Protein AF-A0A7Y4MV43-F1 (afdb_monomer_lite)

Secondary structure (DSSP, 8-state):
-HHHHHHHHHHHHHHHTT--B-S--EEEEEEEETTEEEEEEE--B-TTPPPPTTPPP------EEEEEEEETT-TTHHHHHHHHHHHTTEEEEEEEEEEEPTT-SSEEEEEEEEEEPPP---------------

Radius of gyration: 21.97 Å; chains: 1; bounding box: 59×38×66 Å

Structure (mmCIF, N/CA/C/O backbone):
data_AF-A0A7Y4MV43-F1
#
_entry.id   AF-A0A7Y4MV43-F1
#
loop_
_atom_site.group_PDB
_atom_site.id
_atom_site.type_symbol
_atom_site.label_atom_id
_atom_site.label_alt_id
_atom_site.label_comp_id
_atom_site.label_asym_id
_atom_site.label_entity_id
_atom_site.label_seq_id
_atom_site.pdbx_PDB_ins_code
_atom_site.Cartn_x
_atom_site.Cartn_y
_atom_site.Cartn_z
_atom_site.occupancy
_atom_site.B_iso_or_equiv
_atom_site.auth_seq_id
_atom_site.auth_comp_id
_atom_site.auth_asym_id
_atom_site.auth_atom_id
_atom_site.pdbx_PDB_model_num
ATOM 1 N N . MET A 1 1 ? 7.307 -8.700 12.232 1.00 54.72 1 MET A N 1
ATOM 2 C CA . MET A 1 1 ? 6.512 -7.787 11.376 1.00 54.72 1 MET A CA 1
ATOM 3 C C . MET A 1 1 ? 5.418 -7.095 12.188 1.00 54.72 1 MET A C 1
ATOM 5 O O . MET A 1 1 ? 4.345 -7.660 12.369 1.00 54.72 1 MET A O 1
ATOM 9 N N . ALA A 1 2 ? 5.687 -5.893 12.707 1.00 67.12 2 ALA A N 1
ATOM 10 C CA . ALA A 1 2 ? 4.761 -5.169 13.588 1.00 67.12 2 ALA A CA 1
ATOM 11 C C . ALA A 1 2 ? 3.536 -4.572 12.854 1.00 67.12 2 ALA A C 1
ATOM 13 O O . ALA A 1 2 ? 2.449 -4.500 13.426 1.00 67.12 2 ALA A O 1
ATOM 14 N N . PHE A 1 3 ? 3.666 -4.204 11.572 1.00 79.00 3 PHE A N 1
ATOM 15 C CA . PHE A 1 3 ? 2.599 -3.503 10.843 1.00 79.00 3 PHE A CA 1
ATOM 16 C C . PHE A 1 3 ? 1.345 -4.343 10.588 1.00 79.00 3 PHE A C 1
ATOM 18 O O . PHE A 1 3 ? 0.236 -3.818 10.682 1.00 79.00 3 PHE A O 1
ATOM 25 N N . ARG A 1 4 ? 1.482 -5.656 10.353 1.00 79.25 4 ARG A N 1
ATOM 26 C CA . ARG A 1 4 ? 0.331 -6.559 10.176 1.00 79.25 4 ARG A CA 1
ATOM 27 C C . ARG A 1 4 ? -0.629 -6.496 11.364 1.00 79.25 4 ARG A C 1
ATOM 29 O O . ARG A 1 4 ? -1.838 -6.432 11.163 1.00 79.25 4 ARG A O 1
ATOM 36 N N . ALA A 1 5 ? -0.095 -6.519 12.585 1.00 83.94 5 ALA A N 1
ATOM 37 C CA . ALA A 1 5 ? -0.896 -6.457 13.805 1.00 83.94 5 ALA A CA 1
ATOM 38 C C . ALA A 1 5 ? -1.543 -5.076 13.999 1.00 83.94 5 ALA A C 1
ATOM 40 O O . ALA A 1 5 ? -2.645 -4.982 14.536 1.00 83.94 5 ALA A O 1
ATOM 41 N N . ALA A 1 6 ? -0.903 -4.012 13.506 1.00 87.12 6 ALA A N 1
ATOM 42 C CA . ALA A 1 6 ? -1.427 -2.653 13.587 1.00 87.12 6 ALA A CA 1
ATOM 43 C C . ALA A 1 6 ? -2.627 -2.411 12.650 1.00 87.12 6 ALA A C 1
ATOM 45 O O . ALA A 1 6 ? -3.528 -1.652 12.999 1.00 87.12 6 ALA A O 1
ATOM 46 N N . VAL A 1 7 ? -2.689 -3.071 11.486 1.00 88.62 7 VAL A N 1
ATOM 47 C CA . VAL A 1 7 ? -3.793 -2.912 10.516 1.00 88.62 7 VAL A CA 1
ATOM 48 C C . VAL A 1 7 ? -5.190 -3.138 11.128 1.00 88.62 7 VAL A C 1
ATOM 50 O O . VAL A 1 7 ? -6.027 -2.241 11.015 1.00 88.62 7 VAL A O 1
ATOM 53 N N . PRO A 1 8 ? -5.507 -4.280 11.772 1.00 87.88 8 PRO A N 1
ATOM 54 C CA . PRO A 1 8 ? -6.832 -4.482 12.361 1.00 87.88 8 PRO A CA 1
ATOM 55 C C . PRO A 1 8 ? -7.116 -3.523 13.526 1.00 87.88 8 PRO A C 1
ATOM 57 O O . PRO A 1 8 ? -8.257 -3.087 13.678 1.00 87.88 8 PRO A O 1
ATOM 60 N N . VAL A 1 9 ? -6.094 -3.151 14.307 1.00 89.69 9 VAL A N 1
ATOM 61 C CA . VAL A 1 9 ? -6.223 -2.192 15.417 1.00 89.69 9 VAL A CA 1
ATOM 62 C C . VAL A 1 9 ? -6.649 -0.822 14.893 1.00 89.69 9 VAL A C 1
ATOM 64 O O . VAL A 1 9 ? -7.666 -0.281 15.328 1.00 89.69 9 VAL A O 1
ATOM 67 N N . TRP A 1 10 ? -5.934 -0.289 13.900 1.00 89.56 10 TRP A N 1
ATOM 68 C CA . TRP A 1 10 ? -6.254 1.015 13.322 1.00 89.56 10 TRP A CA 1
ATOM 69 C C . TRP A 1 10 ? -7.572 1.017 12.552 1.00 89.56 10 TRP A C 1
ATOM 71 O O . TRP A 1 10 ? -8.308 2.001 12.615 1.00 89.56 10 TRP A O 1
ATOM 81 N N . LYS A 1 11 ? -7.920 -0.092 11.887 1.00 89.75 11 LYS A N 1
ATOM 82 C CA . LYS A 1 11 ? -9.234 -0.243 11.253 1.00 89.75 11 LYS A CA 1
ATOM 83 C C . LYS A 1 11 ? -10.358 -0.078 12.282 1.00 89.75 11 LYS A C 1
ATOM 85 O O . LYS A 1 11 ? -11.256 0.734 12.069 1.00 89.75 11 LYS A O 1
ATOM 90 N N . LYS A 1 12 ? -10.279 -0.801 13.406 1.00 89.62 12 LYS A N 1
ATOM 91 C CA . LYS A 1 12 ? -11.283 -0.743 14.480 1.00 89.62 12 LYS A CA 1
ATOM 92 C C . LYS A 1 12 ? -11.380 0.656 15.090 1.00 89.62 12 LYS A C 1
ATOM 94 O O . LYS A 1 12 ? -12.474 1.119 15.398 1.00 89.62 12 LYS A O 1
ATOM 99 N N . GLU A 1 13 ? -10.253 1.348 15.236 1.00 90.12 13 GLU A N 1
ATOM 100 C CA . GLU A 1 13 ? -10.230 2.712 15.766 1.00 90.12 13 GLU A CA 1
ATOM 101 C C . GLU A 1 13 ? -10.893 3.728 14.820 1.00 90.12 13 GLU A C 1
ATOM 103 O O . GLU A 1 13 ? -11.623 4.609 15.276 1.00 90.12 13 GLU A O 1
ATOM 108 N N . LEU A 1 14 ? -10.700 3.591 13.504 1.00 89.25 14 LEU A N 1
ATOM 109 C CA . LEU A 1 14 ? -11.403 4.410 12.510 1.00 89.25 14 LEU A CA 1
ATOM 110 C C . LEU A 1 14 ? -12.914 4.146 12.529 1.00 89.25 14 LEU A C 1
ATOM 112 O O . LEU A 1 14 ? -13.703 5.093 12.543 1.00 89.25 14 LEU A O 1
ATOM 116 N N . GLU A 1 15 ? -13.316 2.876 12.594 1.00 89.00 15 GLU A N 1
ATOM 117 C CA . GLU A 1 15 ? -14.725 2.473 12.677 1.00 89.00 15 GLU A CA 1
ATOM 118 C C . GLU A 1 15 ? -15.393 3.009 13.952 1.00 89.00 15 GLU A C 1
ATOM 120 O O . GLU A 1 15 ? -16.473 3.595 13.872 1.00 89.00 15 GLU A O 1
ATOM 125 N N . ARG A 1 16 ? -14.718 2.923 15.108 1.00 89.94 16 ARG A N 1
ATOM 126 C CA . ARG A 1 16 ? -15.186 3.482 16.392 1.00 89.94 16 ARG A CA 1
ATOM 127 C C . ARG A 1 16 ? -15.439 4.990 16.325 1.00 89.94 16 ARG A C 1
ATOM 129 O O . ARG A 1 16 ? -16.302 5.504 17.028 1.00 89.94 16 ARG A O 1
ATOM 136 N N . ARG A 1 17 ? -14.702 5.703 15.471 1.00 88.44 17 ARG A N 1
ATOM 137 C CA . ARG A 1 17 ? -14.845 7.150 15.239 1.00 88.44 17 ARG A CA 1
ATOM 138 C C . ARG A 1 17 ? -15.838 7.491 14.124 1.00 88.44 17 ARG A C 1
ATOM 140 O O . ARG A 1 17 ? -15.909 8.646 13.708 1.00 88.44 17 ARG A O 1
ATOM 147 N N . GLY A 1 18 ? -16.580 6.509 13.612 1.00 88.00 18 GLY A N 1
ATOM 148 C CA . GLY A 1 18 ? -17.558 6.708 12.543 1.00 88.00 18 GLY A CA 1
ATOM 149 C C . GLY A 1 18 ? -16.926 7.005 11.179 1.00 88.00 18 GLY A C 1
ATOM 150 O O . GLY A 1 18 ? -17.567 7.623 10.326 1.00 88.00 18 GLY A O 1
ATOM 151 N N . ILE A 1 19 ? -15.670 6.599 10.959 1.00 88.56 19 ILE A N 1
ATOM 152 C CA . ILE A 1 19 ? -14.969 6.750 9.680 1.00 88.56 19 ILE A CA 1
ATOM 153 C C . ILE A 1 19 ? -15.024 5.406 8.941 1.00 88.56 19 ILE A C 1
ATOM 155 O O . ILE A 1 19 ? 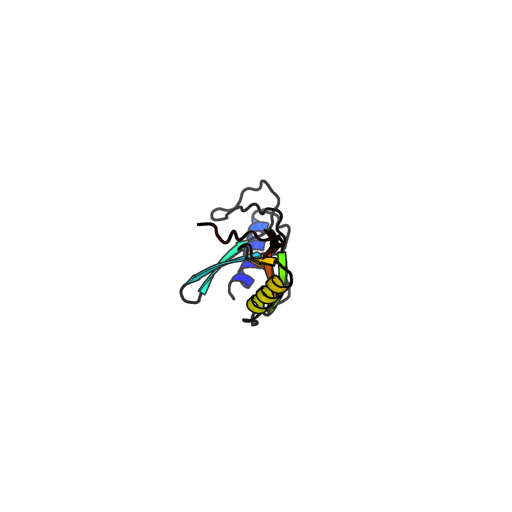-14.221 4.517 9.226 1.00 88.56 19 ILE A O 1
ATOM 159 N N . PRO A 1 20 ? -15.951 5.227 7.979 1.00 84.31 20 PRO A N 1
ATOM 160 C CA . PRO A 1 20 ? -16.072 3.971 7.256 1.00 84.31 20 PRO A CA 1
ATOM 161 C C . PRO A 1 20 ? -14.872 3.770 6.330 1.00 84.31 20 PRO A C 1
ATOM 163 O O . PRO A 1 20 ? -14.569 4.603 5.466 1.00 84.31 20 PRO A O 1
ATOM 166 N N . VAL A 1 21 ? -14.219 2.628 6.502 1.00 86.94 21 VAL A N 1
ATOM 167 C CA . VAL A 1 21 ? -13.118 2.166 5.664 1.00 86.94 21 VAL A CA 1
ATOM 168 C C . VAL A 1 21 ? -13.686 1.453 4.434 1.00 86.94 21 VAL A C 1
ATOM 170 O O . VAL A 1 21 ? -14.543 0.582 4.545 1.00 86.94 21 VAL A O 1
ATOM 173 N N . LEU A 1 22 ? -13.212 1.826 3.247 1.00 82.62 22 LEU A N 1
ATOM 174 C CA . LEU A 1 22 ? -13.696 1.304 1.965 1.00 82.62 22 LEU A CA 1
ATOM 175 C C . LEU A 1 22 ? -12.977 0.025 1.523 1.00 82.62 22 LEU A C 1
ATOM 177 O O . LEU A 1 22 ? -13.506 -0.728 0.712 1.00 82.62 22 LEU A O 1
ATOM 181 N N . THR A 1 23 ? -11.751 -0.204 1.995 1.00 75.44 23 THR A N 1
ATOM 182 C CA . THR A 1 23 ? -10.889 -1.294 1.513 1.00 75.44 23 THR A CA 1
ATOM 183 C C . THR A 1 23 ? -10.036 -1.901 2.623 1.00 75.44 23 THR A C 1
ATOM 185 O O . THR A 1 23 ? -10.085 -1.491 3.777 1.00 75.44 23 THR A O 1
ATOM 188 N N . ARG A 1 24 ? -9.201 -2.883 2.268 1.00 80.88 24 ARG A N 1
ATOM 189 C CA . ARG A 1 24 ? -8.166 -3.436 3.156 1.00 80.88 24 ARG A CA 1
ATOM 190 C C . ARG A 1 24 ? -7.148 -2.355 3.559 1.00 80.88 24 ARG A C 1
ATOM 192 O O . ARG A 1 24 ? -7.054 -1.320 2.895 1.00 80.88 24 ARG A O 1
ATOM 199 N N . GLY A 1 25 ? -6.429 -2.605 4.653 1.00 89.00 25 GLY A N 1
ATOM 200 C CA . GLY A 1 25 ? -5.347 -1.741 5.122 1.00 89.00 25 GLY A CA 1
ATOM 201 C C . GLY A 1 25 ? -4.111 -1.858 4.237 1.00 89.00 25 GLY A C 1
ATOM 202 O O . GLY A 1 25 ? -3.794 -2.941 3.741 1.00 89.00 25 GLY A O 1
ATOM 203 N N . TYR A 1 26 ? -3.441 -0.732 4.052 1.00 91.38 26 TYR A N 1
ATOM 204 C CA . TYR A 1 26 ? -2.202 -0.593 3.304 1.00 91.38 26 TYR A CA 1
ATOM 205 C C . TYR A 1 26 ? -1.089 -0.216 4.268 1.00 91.38 26 TYR A C 1
ATOM 207 O O . TYR A 1 26 ? -1.331 0.507 5.233 1.00 91.38 26 TYR A O 1
ATOM 215 N N . VAL A 1 27 ? 0.121 -0.672 3.993 1.00 91.88 27 VAL A N 1
ATOM 216 C CA . VAL A 1 27 ? 1.322 -0.273 4.716 1.00 91.88 27 VAL A CA 1
ATOM 217 C C . VAL A 1 27 ? 2.266 0.384 3.727 1.00 91.88 27 VAL A C 1
ATOM 219 O O . VAL A 1 27 ? 2.429 -0.101 2.609 1.00 91.88 27 VAL A O 1
ATOM 222 N N . ARG A 1 28 ? 2.860 1.502 4.129 1.00 91.50 28 ARG A N 1
ATOM 223 C CA . ARG A 1 28 ? 3.958 2.136 3.405 1.00 91.50 28 ARG A CA 1
ATOM 224 C C . ARG A 1 28 ? 5.171 2.163 4.312 1.00 91.50 28 ARG A C 1
ATOM 226 O O . ARG A 1 28 ? 5.125 2.810 5.353 1.00 91.50 28 ARG A O 1
ATOM 233 N N . THR A 1 29 ? 6.243 1.506 3.900 1.00 88.81 29 THR A N 1
ATOM 234 C CA . THR A 1 29 ? 7.548 1.659 4.547 1.00 88.81 29 THR A CA 1
ATOM 235 C C . THR A 1 29 ? 8.122 3.015 4.157 1.00 88.81 29 THR A C 1
ATOM 237 O O . THR A 1 29 ? 8.148 3.361 2.977 1.00 88.81 29 THR A O 1
ATOM 240 N N . LEU A 1 30 ? 8.508 3.801 5.156 1.00 87.88 30 LEU A N 1
ATOM 241 C CA . LEU A 1 30 ? 9.113 5.117 4.985 1.00 87.88 30 LEU A CA 1
ATOM 242 C C . LEU A 1 30 ? 10.632 5.044 5.098 1.00 87.88 30 LEU A C 1
ATOM 244 O O . LEU A 1 30 ? 11.320 5.682 4.311 1.00 87.88 30 LEU A O 1
ATOM 248 N N . ASP A 1 31 ? 11.131 4.283 6.072 1.00 85.81 31 ASP A N 1
ATOM 249 C CA . ASP A 1 31 ? 12.559 4.208 6.369 1.00 85.81 31 ASP A CA 1
ATOM 250 C C . ASP A 1 31 ? 12.908 2.925 7.139 1.00 85.81 31 ASP A C 1
ATOM 252 O O . ASP A 1 31 ? 12.022 2.198 7.606 1.00 85.81 31 ASP A O 1
ATOM 256 N N . VAL A 1 32 ? 14.202 2.660 7.299 1.00 83.56 32 VAL A N 1
ATOM 257 C CA . VAL A 1 32 ? 14.748 1.613 8.162 1.00 83.56 32 VAL A CA 1
ATOM 258 C C . VAL A 1 32 ? 15.732 2.247 9.138 1.00 83.56 32 VAL A C 1
ATOM 260 O O . VAL A 1 32 ? 16.827 2.645 8.759 1.00 83.56 32 VAL A O 1
ATOM 263 N N . VAL A 1 33 ? 15.357 2.299 10.415 1.00 87.56 33 VAL A N 1
ATOM 264 C CA . VAL A 1 33 ? 16.171 2.890 11.487 1.00 87.56 33 VAL A CA 1
ATOM 265 C C . VAL A 1 33 ? 16.540 1.790 12.474 1.00 87.56 33 VAL A C 1
ATOM 267 O O . VAL A 1 33 ? 15.657 1.101 12.983 1.00 87.56 33 VAL A O 1
ATOM 270 N N . ASP A 1 34 ? 17.836 1.576 12.711 1.00 86.94 34 ASP A N 1
ATOM 271 C CA . ASP A 1 34 ? 18.365 0.533 13.610 1.00 86.94 34 ASP A CA 1
ATOM 272 C C . ASP A 1 34 ? 17.801 -0.874 13.328 1.00 86.94 34 ASP A C 1
ATOM 274 O O . ASP A 1 34 ? 17.423 -1.627 14.229 1.00 86.94 34 ASP A O 1
ATOM 278 N N . GLY A 1 35 ? 17.661 -1.219 12.043 1.00 80.56 35 GLY A N 1
ATOM 279 C CA . GLY A 1 35 ? 17.089 -2.499 11.605 1.00 80.56 35 GLY A CA 1
ATOM 280 C C . GLY A 1 35 ? 15.579 -2.634 11.844 1.00 80.56 35 GLY A C 1
ATOM 281 O O . GLY A 1 35 ? 15.011 -3.709 11.641 1.00 80.56 35 GLY A O 1
ATOM 282 N N . ARG A 1 36 ? 14.899 -1.559 12.262 1.00 81.50 36 ARG A N 1
ATOM 283 C CA . ARG A 1 36 ? 13.445 -1.503 12.420 1.00 81.50 36 ARG A CA 1
ATOM 284 C C . ARG A 1 36 ? 12.827 -0.717 11.277 1.00 81.50 36 ARG A C 1
ATOM 286 O O . ARG A 1 36 ? 13.240 0.392 10.960 1.00 81.50 36 ARG A O 1
ATOM 293 N N . LEU A 1 37 ? 11.785 -1.290 10.688 1.00 83.25 37 LEU A N 1
ATOM 294 C CA . LEU A 1 37 ? 11.004 -0.618 9.660 1.00 83.25 37 LEU A CA 1
ATOM 295 C C . LEU A 1 37 ? 10.162 0.498 10.294 1.00 83.25 37 LEU A C 1
ATOM 297 O O . LEU A 1 37 ? 9.328 0.231 11.165 1.00 83.25 37 LEU A O 1
ATOM 301 N N . LEU A 1 38 ? 10.351 1.726 9.823 1.00 88.75 38 LEU A N 1
ATOM 302 C CA . LEU A 1 38 ? 9.453 2.851 10.045 1.00 88.75 38 LEU A CA 1
ATOM 303 C C . LEU A 1 38 ? 8.436 2.878 8.903 1.00 88.75 38 LEU A C 1
ATOM 305 O O . LEU A 1 38 ? 8.792 2.753 7.733 1.00 88.75 38 LEU A O 1
ATOM 309 N N . GLY A 1 39 ? 7.160 3.060 9.220 1.00 90.12 39 GLY A N 1
ATOM 310 C CA . GLY A 1 39 ? 6.117 2.997 8.210 1.00 90.12 39 GLY A CA 1
ATOM 311 C C . GLY A 1 39 ? 4.775 3.518 8.686 1.00 90.12 39 GLY A C 1
ATOM 312 O O . GLY A 1 39 ? 4.542 3.732 9.875 1.00 90.12 39 GLY A O 1
ATOM 313 N N . GLU A 1 40 ? 3.883 3.707 7.726 1.00 92.31 40 GLU A N 1
ATOM 314 C CA . GLU A 1 40 ? 2.528 4.205 7.928 1.00 92.31 40 GLU A CA 1
ATOM 315 C C . GLU A 1 40 ? 1.515 3.110 7.612 1.00 92.31 40 GLU A C 1
ATOM 317 O O . GLU A 1 40 ? 1.668 2.370 6.639 1.00 92.31 40 GLU A O 1
ATOM 322 N N . VAL A 1 41 ? 0.437 3.055 8.395 1.00 91.94 41 VAL A N 1
ATOM 323 C CA . VAL A 1 41 ? -0.749 2.254 8.075 1.00 91.94 41 VAL A CA 1
ATOM 324 C C . VAL A 1 41 ? -1.826 3.181 7.523 1.00 91.94 41 VAL A C 1
ATOM 326 O O . VAL A 1 41 ? -2.232 4.140 8.176 1.00 91.94 41 VAL A O 1
ATOM 329 N N . GLY A 1 42 ? -2.303 2.885 6.318 1.00 92.06 42 GLY A N 1
ATOM 330 C CA . GLY A 1 42 ? -3.293 3.675 5.599 1.00 92.06 42 GLY A CA 1
ATOM 331 C C . GLY A 1 42 ? -4.545 2.883 5.239 1.00 92.06 42 GLY A C 1
ATOM 332 O O . GLY A 1 42 ? -4.529 1.662 5.081 1.00 92.06 42 GLY A O 1
ATOM 333 N N . PHE A 1 43 ? -5.648 3.603 5.050 1.00 91.38 43 PHE A N 1
ATOM 334 C CA . PHE A 1 43 ? -6.931 3.047 4.629 1.00 91.38 43 PHE A CA 1
ATOM 335 C C . PHE A 1 43 ? -7.564 3.952 3.583 1.00 91.38 43 PHE A C 1
ATOM 337 O O . PHE A 1 43 ? -7.486 5.178 3.683 1.00 91.38 43 PHE A O 1
ATOM 344 N N . ARG A 1 44 ? -8.259 3.363 2.605 1.00 90.25 44 ARG A N 1
ATOM 345 C CA . ARG A 1 44 ? -9.153 4.154 1.754 1.00 90.25 44 ARG A CA 1
ATOM 346 C C . ARG A 1 44 ? -10.418 4.454 2.542 1.00 90.25 44 ARG A C 1
ATOM 348 O O . ARG A 1 44 ? -11.022 3.552 3.115 1.00 90.25 44 ARG A O 1
ATOM 355 N N . ILE A 1 45 ? -10.824 5.714 2.542 1.00 88.56 45 ILE A N 1
ATOM 356 C CA . ILE A 1 45 ? -12.014 6.208 3.237 1.00 88.56 45 ILE A CA 1
ATOM 357 C C . ILE A 1 45 ? -12.867 7.024 2.268 1.00 88.56 45 ILE A C 1
ATOM 359 O O . ILE A 1 45 ? -12.387 7.451 1.215 1.00 88.56 45 ILE A O 1
ATOM 363 N N . LYS A 1 46 ? -14.130 7.274 2.623 1.00 83.69 46 LYS A N 1
ATOM 364 C CA . LYS A 1 46 ? -14.966 8.212 1.860 1.00 83.69 46 LYS A CA 1
ATOM 365 C C . LYS A 1 46 ? -14.375 9.636 1.912 1.00 83.69 46 LYS A C 1
ATOM 367 O O . LYS A 1 46 ? -13.840 10.031 2.954 1.00 83.69 46 LYS A O 1
ATOM 372 N N . PRO A 1 47 ? -14.490 10.421 0.825 1.00 79.12 47 PRO A N 1
ATOM 373 C CA . PRO A 1 47 ? -13.987 11.792 0.787 1.00 79.12 47 PRO A CA 1
ATOM 374 C C . PRO A 1 47 ? -14.686 12.697 1.820 1.00 79.12 47 PRO A C 1
ATOM 376 O O . PRO A 1 47 ? -15.760 12.377 2.330 1.00 79.12 47 PRO A O 1
ATOM 379 N N . ARG A 1 48 ? -14.066 13.852 2.116 1.00 76.88 48 ARG A N 1
ATOM 380 C CA . ARG A 1 48 ? -14.618 14.950 2.948 1.00 76.88 48 ARG A CA 1
ATOM 381 C C . ARG A 1 48 ? -14.942 14.621 4.418 1.00 76.88 48 ARG A C 1
ATOM 383 O O . ARG A 1 48 ? -15.683 15.350 5.063 1.00 76.88 48 ARG A O 1
ATOM 390 N N . ARG A 1 49 ? -14.356 13.568 4.996 1.00 79.25 49 ARG A N 1
ATOM 391 C CA . ARG A 1 49 ? -14.484 13.274 6.440 1.00 79.25 49 ARG A CA 1
ATOM 392 C C . ARG A 1 49 ? -13.424 13.991 7.278 1.00 79.25 49 ARG A C 1
ATOM 394 O O . ARG A 1 49 ? -12.319 14.221 6.795 1.00 79.25 49 ARG A O 1
ATOM 401 N N . ARG A 1 50 ? -13.728 14.325 8.531 1.00 84.31 50 ARG A N 1
ATOM 402 C CA . ARG A 1 50 ? -12.714 14.811 9.480 1.00 84.31 50 ARG A CA 1
ATOM 403 C C . ARG A 1 50 ? -11.819 13.639 9.890 1.00 84.31 50 ARG A C 1
ATOM 405 O O . ARG A 1 50 ? -12.333 12.563 10.183 1.00 84.31 50 ARG A O 1
ATOM 412 N N . LEU A 1 51 ? -10.503 13.835 9.865 1.00 85.56 51 LEU A N 1
ATOM 413 C CA . LEU A 1 51 ? -9.541 12.814 10.278 1.00 85.56 51 LEU A CA 1
ATOM 414 C C . LEU A 1 51 ? -9.204 12.933 11.774 1.00 85.56 51 LEU A C 1
ATOM 416 O O . LEU A 1 51 ? -9.284 14.038 12.318 1.00 85.56 51 LEU A O 1
ATOM 420 N N . PRO A 1 52 ? -8.820 11.828 12.440 1.00 86.00 52 PRO A N 1
ATOM 421 C CA . PRO A 1 52 ? -8.274 11.881 13.791 1.00 86.00 52 PRO A CA 1
ATOM 422 C C . PRO A 1 52 ? -6.985 12.724 13.847 1.00 86.00 52 PRO A C 1
ATOM 424 O O . PRO A 1 52 ? -6.248 12.772 12.858 1.00 86.00 52 PRO A O 1
ATOM 427 N N . PRO A 1 53 ? -6.670 13.357 14.992 1.00 86.25 53 PRO A N 1
ATOM 428 C CA . PRO A 1 53 ? -5.378 14.011 15.196 1.00 86.25 53 PRO A CA 1
ATOM 429 C C . PRO A 1 53 ? -4.209 13.060 14.903 1.00 86.25 53 PRO A C 1
ATOM 431 O O . PRO A 1 53 ? -4.301 11.864 15.174 1.00 86.25 53 PRO A O 1
ATOM 434 N N . GLY A 1 54 ? -3.129 13.584 14.319 1.00 86.12 54 GLY A N 1
ATOM 435 C CA . GLY A 1 54 ? -1.958 12.789 13.924 1.00 86.12 54 GLY A CA 1
ATOM 436 C C . GLY A 1 54 ? -2.142 11.945 12.655 1.00 86.12 54 GLY A C 1
ATOM 437 O O . GLY A 1 54 ? -1.205 11.283 12.226 1.0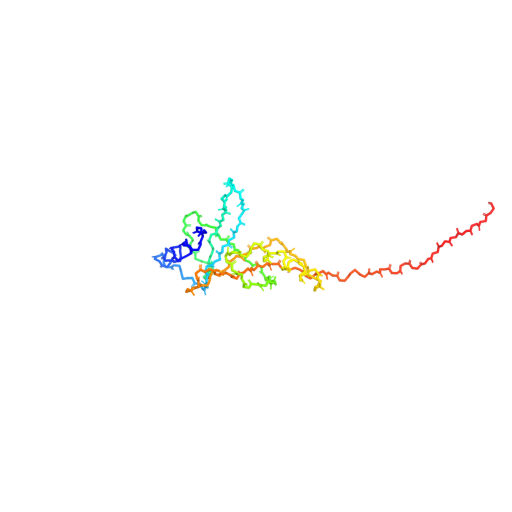0 86.12 54 GLY A O 1
ATOM 438 N N . SER A 1 55 ? -3.320 11.970 12.022 1.00 89.12 55 SER A N 1
ATOM 439 C CA . SER A 1 55 ? -3.547 11.305 10.732 1.00 89.12 55 SER A CA 1
ATOM 440 C C . SER A 1 55 ? -3.244 12.238 9.558 1.00 89.12 55 SER A C 1
ATOM 442 O O . SER A 1 55 ? -3.613 13.413 9.582 1.00 89.12 55 SER A O 1
ATOM 444 N N . ARG A 1 56 ? -2.668 11.699 8.478 1.00 88.75 56 ARG A N 1
ATOM 445 C CA . ARG A 1 56 ? -2.489 12.411 7.202 1.00 88.75 56 ARG A CA 1
ATOM 446 C C . ARG A 1 56 ? -3.544 11.970 6.185 1.00 88.75 56 ARG A C 1
ATOM 448 O O . ARG A 1 56 ? -3.825 10.781 6.050 1.00 88.75 56 ARG A O 1
ATOM 455 N N . ARG A 1 57 ? -4.101 12.919 5.422 1.00 87.94 57 ARG A N 1
ATOM 456 C CA . ARG A 1 57 ? -4.833 12.612 4.182 1.00 87.94 57 ARG A CA 1
ATOM 457 C C . ARG A 1 57 ? -3.856 12.608 3.016 1.00 87.94 57 ARG A C 1
ATOM 459 O O . ARG A 1 57 ? -3.077 13.541 2.871 1.00 87.94 57 ARG A O 1
ATOM 466 N N . GLN A 1 58 ? -3.959 11.603 2.157 1.00 88.25 58 GLN A N 1
ATOM 467 C CA . GLN A 1 58 ? -3.297 11.600 0.862 1.00 88.25 58 GLN A CA 1
ATOM 468 C C . GLN A 1 58 ? -4.330 11.306 -0.220 1.00 88.25 58 GLN A C 1
ATOM 470 O O . GLN A 1 58 ? -5.023 10.290 -0.159 1.00 88.25 58 GLN A O 1
ATOM 475 N N . GLU A 1 59 ? -4.424 12.197 -1.199 1.00 88.00 59 GLU A N 1
ATOM 476 C CA . GLU A 1 59 ? -5.104 11.898 -2.453 1.00 88.00 59 GLU A CA 1
ATOM 477 C C . GLU A 1 59 ? -4.138 11.122 -3.350 1.00 88.00 59 GLU A C 1
ATOM 479 O O . GLU A 1 59 ? -2.952 11.444 -3.437 1.00 88.00 59 GLU A O 1
ATOM 484 N N . MET A 1 60 ? -4.627 10.042 -3.953 1.00 84.38 60 MET A N 1
ATOM 485 C CA . MET A 1 60 ? -3.845 9.212 -4.866 1.00 84.38 60 MET A CA 1
ATOM 486 C C . MET A 1 60 ? -4.342 9.486 -6.277 1.00 84.38 60 MET A C 1
ATOM 488 O O . MET A 1 60 ? -5.534 9.322 -6.546 1.00 84.38 60 MET A O 1
ATOM 492 N N . ALA A 1 61 ? -3.436 9.898 -7.162 1.00 87.31 61 ALA A N 1
ATOM 493 C CA . ALA A 1 61 ? -3.720 9.962 -8.587 1.00 87.31 61 ALA A CA 1
ATOM 494 C C . ALA A 1 61 ? -4.052 8.560 -9.134 1.00 87.31 61 ALA A C 1
ATOM 496 O O . ALA A 1 61 ? -3.839 7.542 -8.468 1.00 87.31 61 ALA A O 1
ATOM 497 N N . GLN A 1 62 ? -4.578 8.498 -10.357 1.00 90.50 62 GLN A N 1
ATOM 498 C CA . GLN A 1 62 ? -4.698 7.221 -11.055 1.00 90.50 62 GLN A CA 1
ATOM 499 C C . GLN A 1 62 ? -3.294 6.647 -11.277 1.00 90.50 62 GLN A C 1
ATOM 501 O O . GLN A 1 62 ? -2.483 7.234 -11.988 1.00 90.50 62 GLN A O 1
ATOM 506 N N . THR A 1 63 ? -3.017 5.507 -10.650 1.00 92.25 63 THR A N 1
ATOM 507 C CA . THR A 1 63 ? -1.706 4.852 -10.682 1.00 92.25 63 THR A CA 1
ATOM 508 C C . THR A 1 63 ? -1.859 3.440 -11.225 1.00 92.25 63 THR A C 1
ATOM 510 O O . THR A 1 63 ? -2.711 2.677 -10.761 1.00 92.25 63 THR A O 1
ATOM 513 N N . LEU A 1 64 ? -1.022 3.086 -12.201 1.00 94.94 64 LEU A N 1
ATOM 514 C CA . LEU A 1 64 ? -0.851 1.704 -12.627 1.00 94.94 64 LEU A CA 1
ATOM 515 C C . LEU A 1 64 ? 0.058 1.000 -11.620 1.00 94.94 64 LEU A C 1
ATOM 517 O O . LEU A 1 64 ? 1.134 1.504 -11.303 1.00 94.94 64 LEU A O 1
ATOM 521 N N . PHE A 1 65 ? -0.372 -0.159 -11.127 1.00 94.06 65 PHE A N 1
ATOM 522 C CA . PHE A 1 65 ? 0.404 -0.953 -10.183 1.00 94.06 65 PHE A CA 1
ATOM 523 C C . PHE A 1 65 ? 0.843 -2.267 -10.811 1.00 94.06 65 PHE A C 1
ATOM 525 O O . PHE A 1 65 ? 0.022 -2.983 -11.383 1.00 94.06 65 PHE A O 1
ATOM 532 N N . ALA A 1 66 ? 2.106 -2.621 -10.606 1.00 94.81 66 ALA A N 1
ATOM 533 C CA . ALA A 1 66 ? 2.541 -4.004 -10.678 1.00 94.81 66 ALA A CA 1
ATOM 534 C C . ALA A 1 66 ? 2.379 -4.647 -9.303 1.00 94.81 66 ALA A C 1
ATOM 536 O O . ALA A 1 66 ? 2.739 -4.050 -8.283 1.00 94.81 66 ALA A O 1
ATOM 537 N N . THR A 1 67 ? 1.810 -5.851 -9.268 1.00 93.19 67 THR A N 1
ATOM 538 C CA . THR A 1 67 ? 1.487 -6.522 -8.008 1.00 93.19 67 THR A CA 1
ATOM 539 C C . THR A 1 67 ? 2.003 -7.947 -7.963 1.00 93.19 67 THR A C 1
ATOM 541 O O . THR A 1 67 ? 1.852 -8.677 -8.939 1.00 93.19 67 THR A O 1
ATOM 544 N N . LEU A 1 68 ? 2.534 -8.356 -6.812 1.00 91.81 68 LEU A N 1
ATOM 545 C CA . LEU A 1 68 ? 2.994 -9.719 -6.551 1.00 91.81 68 LEU A CA 1
ATOM 546 C C . LEU A 1 68 ? 2.496 -10.168 -5.175 1.00 91.81 68 LEU A C 1
ATOM 548 O O . LEU A 1 68 ? 2.601 -9.418 -4.207 1.00 91.81 68 LEU A O 1
ATOM 552 N N . GLU A 1 69 ? 1.937 -11.373 -5.075 1.00 91.19 69 GLU A N 1
ATOM 553 C CA . GLU A 1 69 ? 1.672 -11.984 -3.771 1.00 91.19 69 GLU A CA 1
ATOM 554 C C . GLU A 1 69 ? 2.985 -12.544 -3.218 1.00 91.19 69 GLU A C 1
ATOM 556 O O . GLU A 1 69 ? 3.611 -13.404 -3.834 1.00 91.19 69 GLU A O 1
ATOM 561 N N . CYS A 1 70 ? 3.404 -12.031 -2.067 1.00 88.56 70 CYS A N 1
ATOM 562 C CA . CYS A 1 70 ? 4.678 -12.345 -1.441 1.00 88.56 70 CYS A CA 1
ATOM 563 C C . CYS A 1 70 ? 4.452 -13.084 -0.128 1.00 88.56 70 CYS A C 1
ATOM 565 O O . CYS A 1 70 ? 3.533 -12.755 0.629 1.00 88.56 70 CYS A O 1
ATOM 567 N N . SER A 1 71 ? 5.342 -14.025 0.186 1.00 87.12 71 SER A N 1
ATOM 568 C CA . SER A 1 71 ? 5.485 -14.499 1.559 1.00 87.12 71 SER A CA 1
ATOM 569 C C . SER A 1 71 ? 6.267 -13.474 2.385 1.00 87.12 71 SER A C 1
ATOM 571 O O . SER A 1 71 ? 7.176 -12.814 1.888 1.00 87.12 71 SER A O 1
ATOM 573 N N . ALA A 1 72 ? 5.964 -13.374 3.677 1.00 78.19 72 ALA A N 1
ATOM 574 C CA . ALA A 1 72 ? 6.698 -12.568 4.649 1.00 78.19 72 ALA A CA 1
ATOM 575 C C . ALA A 1 72 ? 8.172 -12.988 4.808 1.00 78.19 72 ALA A C 1
ATOM 577 O O . ALA A 1 72 ? 8.938 -12.261 5.429 1.00 78.19 72 ALA A O 1
ATOM 578 N N . ARG A 1 73 ? 8.549 -14.163 4.290 1.00 80.75 73 ARG A N 1
ATOM 579 C CA . ARG A 1 73 ? 9.915 -14.712 4.319 1.00 80.75 73 ARG A CA 1
ATOM 580 C C . ARG A 1 73 ? 10.639 -14.607 2.974 1.00 80.75 73 ARG A C 1
ATOM 582 O O . ARG A 1 73 ? 11.693 -15.205 2.799 1.00 80.75 73 ARG A O 1
ATOM 589 N N . ASP A 1 74 ? 10.032 -13.949 1.993 1.00 82.00 74 ASP A N 1
ATOM 590 C CA . ASP A 1 74 ? 10.558 -13.891 0.634 1.00 82.00 74 ASP A CA 1
ATOM 591 C C . ASP A 1 74 ? 11.360 -12.611 0.405 1.00 82.00 74 ASP A C 1
ATOM 593 O O . ASP A 1 74 ? 10.874 -11.631 -0.164 1.00 82.00 74 ASP A O 1
ATOM 597 N N . ASP A 1 75 ? 12.616 -12.642 0.841 1.00 77.38 75 ASP A N 1
ATOM 598 C CA . ASP A 1 75 ? 13.528 -11.495 0.770 1.00 77.38 75 ASP A CA 1
ATOM 599 C C . ASP A 1 75 ? 13.892 -11.111 -0.678 1.00 77.38 75 ASP A C 1
ATOM 601 O O . ASP A 1 75 ? 14.394 -10.020 -0.940 1.00 77.38 75 ASP A O 1
ATOM 605 N N . GLN A 1 76 ? 13.614 -11.994 -1.644 1.00 84.69 76 GLN A N 1
ATOM 606 C CA . GLN A 1 76 ? 13.945 -11.813 -3.061 1.00 84.69 76 GLN A CA 1
ATOM 607 C C . GLN A 1 76 ? 12.750 -11.353 -3.909 1.00 84.69 76 GLN A C 1
ATOM 609 O O . GLN A 1 76 ? 12.891 -11.146 -5.118 1.00 84.69 76 GLN A O 1
ATOM 614 N N . ALA A 1 77 ? 11.569 -11.173 -3.308 1.00 85.00 77 ALA A N 1
ATOM 615 C CA . ALA A 1 77 ? 10.355 -10.814 -4.036 1.00 85.00 77 ALA A CA 1
ATOM 616 C C . ALA A 1 77 ? 10.500 -9.501 -4.822 1.00 85.00 77 ALA A C 1
ATOM 618 O O . ALA A 1 77 ? 10.182 -9.457 -6.012 1.0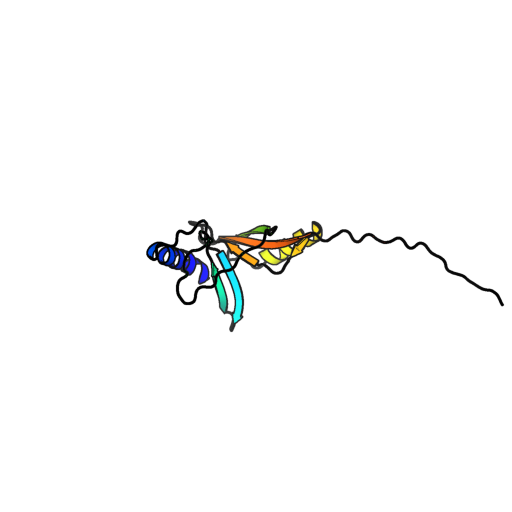0 85.00 77 ALA A O 1
ATOM 619 N N . ALA A 1 78 ? 11.044 -8.454 -4.194 1.00 79.94 78 ALA A N 1
ATOM 620 C CA . ALA A 1 78 ? 11.241 -7.157 -4.839 1.00 79.94 78 ALA A CA 1
ATOM 621 C C . ALA A 1 78 ? 12.198 -7.249 -6.040 1.00 79.94 78 ALA A C 1
ATOM 623 O O . ALA A 1 78 ? 11.900 -6.710 -7.106 1.00 79.94 78 ALA A O 1
ATOM 624 N N . HIS A 1 79 ? 13.301 -7.996 -5.905 1.00 85.62 79 HIS A N 1
ATOM 625 C CA . HIS A 1 79 ? 14.270 -8.189 -6.986 1.00 85.62 79 HIS A CA 1
ATOM 626 C C . HIS A 1 79 ? 13.628 -8.839 -8.219 1.00 85.62 79 HIS A C 1
ATOM 628 O O . HIS A 1 79 ? 13.797 -8.354 -9.340 1.00 85.62 79 HIS A O 1
ATOM 634 N N . ARG A 1 80 ? 12.823 -9.894 -8.020 1.00 89.31 80 ARG A N 1
ATOM 635 C CA . ARG A 1 80 ? 12.114 -10.559 -9.125 1.00 89.31 80 ARG A CA 1
ATOM 636 C C . ARG A 1 80 ? 11.133 -9.617 -9.819 1.00 89.31 80 ARG A C 1
ATOM 638 O O . ARG A 1 80 ? 11.082 -9.610 -11.045 1.00 89.31 80 ARG A O 1
ATOM 645 N N . VAL A 1 81 ? 10.403 -8.794 -9.061 1.00 90.62 81 VAL A N 1
ATOM 646 C CA . VAL A 1 81 ? 9.488 -7.801 -9.646 1.00 90.62 81 VAL A CA 1
ATOM 647 C C . VAL A 1 81 ? 10.250 -6.774 -10.479 1.00 90.62 81 VAL A C 1
ATOM 649 O O . VAL A 1 81 ? 9.847 -6.522 -11.610 1.00 90.62 81 VAL A O 1
ATOM 652 N N . PHE A 1 82 ? 11.364 -6.222 -9.989 1.00 90.19 82 PHE A N 1
ATOM 653 C CA . PHE A 1 82 ? 12.136 -5.242 -10.764 1.00 90.19 82 PHE A CA 1
ATOM 654 C C . PHE A 1 82 ? 12.639 -5.804 -12.094 1.00 90.19 82 PHE A C 1
ATOM 656 O O . PHE A 1 82 ? 12.558 -5.112 -13.109 1.00 90.19 82 PHE A O 1
ATOM 663 N N . ARG A 1 83 ? 13.088 -7.064 -12.111 1.00 90.75 83 ARG A N 1
ATOM 664 C CA . ARG A 1 83 ? 13.507 -7.726 -13.351 1.00 90.75 83 ARG A CA 1
ATOM 665 C C . ARG A 1 83 ? 12.354 -7.844 -14.353 1.00 90.75 83 ARG A C 1
ATOM 667 O O . ARG A 1 83 ? 12.505 -7.417 -15.492 1.00 90.75 83 ARG A O 1
ATOM 674 N N . PHE A 1 84 ? 11.188 -8.329 -13.917 1.00 91.75 84 PHE A N 1
ATOM 675 C CA . PHE A 1 84 ? 10.011 -8.432 -14.790 1.00 91.75 84 PHE A CA 1
ATOM 676 C C . PHE A 1 84 ? 9.534 -7.071 -15.307 1.00 91.75 84 PHE A C 1
ATOM 678 O O . PHE A 1 84 ? 9.114 -6.958 -16.455 1.00 91.75 84 PHE A O 1
ATOM 685 N N . LEU A 1 85 ? 9.605 -6.024 -14.480 1.00 94.38 85 LEU A N 1
ATOM 686 C CA . LEU A 1 85 ? 9.252 -4.673 -14.913 1.00 94.38 85 LEU A CA 1
ATOM 687 C C . LEU A 1 85 ? 10.156 -4.192 -16.045 1.00 94.38 85 LEU A C 1
ATOM 689 O O . LEU A 1 85 ? 9.644 -3.695 -17.046 1.00 94.38 85 LEU A O 1
ATOM 693 N N . ALA A 1 86 ? 11.470 -4.380 -15.908 1.00 91.12 86 ALA A N 1
ATOM 694 C CA . ALA A 1 86 ? 12.429 -3.989 -16.933 1.00 91.12 86 ALA A CA 1
ATOM 695 C C . ALA A 1 86 ? 12.173 -4.724 -18.260 1.00 91.12 86 ALA A C 1
ATOM 697 O O . ALA A 1 86 ? 12.085 -4.080 -19.304 1.00 91.12 86 ALA A O 1
ATOM 698 N N . GLU A 1 87 ? 11.969 -6.045 -18.210 1.00 93.06 87 GLU A N 1
ATOM 699 C CA . GLU A 1 87 ? 11.659 -6.876 -19.385 1.00 93.06 87 GLU A CA 1
ATOM 700 C C . GLU A 1 87 ? 10.373 -6.429 -20.102 1.00 93.06 87 GLU A C 1
ATOM 702 O O . GLU A 1 87 ? 10.295 -6.461 -21.328 1.00 93.06 87 GLU A O 1
ATOM 707 N N . LEU A 1 88 ? 9.373 -5.961 -19.351 1.00 93.94 88 LEU A N 1
ATOM 708 C CA . LEU A 1 88 ? 8.085 -5.509 -19.886 1.00 93.94 88 LEU A CA 1
ATOM 709 C C . LEU A 1 88 ? 8.055 -4.016 -20.260 1.00 93.94 88 LEU A C 1
ATOM 711 O O . LEU A 1 88 ? 7.004 -3.494 -20.642 1.00 93.94 88 LEU A O 1
ATOM 715 N N . GLY A 1 89 ? 9.183 -3.309 -20.155 1.00 94.81 89 GLY A N 1
ATOM 716 C CA . GLY A 1 89 ? 9.265 -1.890 -20.491 1.00 94.81 89 GLY A CA 1
ATOM 717 C C . GLY A 1 89 ? 8.568 -0.982 -19.473 1.00 94.81 89 GLY A C 1
ATOM 718 O O . GLY A 1 89 ? 7.969 0.028 -19.846 1.00 94.81 89 GLY A O 1
ATOM 719 N N . PHE A 1 90 ? 8.626 -1.326 -18.188 1.00 95.75 90 PHE A N 1
ATOM 720 C CA . PHE A 1 90 ? 8.129 -0.515 -17.080 1.00 95.75 90 PHE A CA 1
ATOM 721 C C . PHE A 1 90 ? 9.256 -0.135 -16.123 1.00 95.75 90 PHE A C 1
ATOM 723 O O . PHE A 1 90 ? 10.217 -0.875 -15.926 1.00 95.75 90 PHE A O 1
ATOM 730 N N . ARG A 1 91 ? 9.102 1.017 -15.469 1.00 94.19 91 ARG A N 1
ATOM 731 C CA . ARG A 1 91 ? 9.934 1.421 -14.331 1.00 94.19 91 ARG A CA 1
ATOM 732 C C . ARG A 1 91 ? 9.069 1.751 -13.113 1.00 94.19 91 ARG A C 1
ATOM 734 O O . ARG A 1 91 ? 7.966 2.269 -13.302 1.00 94.19 91 ARG A O 1
ATOM 741 N N . PRO A 1 92 ? 9.550 1.504 -11.887 1.00 93.31 92 PRO A N 1
ATOM 742 C CA . PRO A 1 92 ? 8.897 1.981 -10.671 1.00 93.31 92 PRO A CA 1
ATOM 743 C C . PRO A 1 92 ? 8.799 3.513 -10.642 1.00 93.31 92 PRO A C 1
ATOM 745 O O . PRO A 1 92 ? 9.711 4.198 -11.105 1.00 93.31 92 PRO A O 1
ATOM 748 N N . ASP A 1 93 ? 7.721 4.051 -10.073 1.00 91.50 93 ASP A N 1
ATOM 749 C CA . ASP A 1 93 ? 7.509 5.498 -9.892 1.00 91.50 93 ASP A CA 1
ATOM 750 C C . ASP A 1 93 ? 7.819 6.000 -8.467 1.00 91.50 93 ASP A C 1
ATOM 752 O O . ASP A 1 93 ? 7.630 7.176 -8.162 1.00 91.50 93 ASP A O 1
ATOM 756 N N . GLY A 1 94 ? 8.306 5.106 -7.602 1.00 87.94 94 GLY A N 1
ATOM 757 C CA . GLY A 1 94 ? 8.626 5.377 -6.199 1.00 87.94 94 GLY A CA 1
ATOM 758 C C . GLY A 1 94 ? 7.487 5.075 -5.220 1.00 87.94 94 GLY A C 1
ATOM 759 O O . GLY A 1 94 ? 7.736 4.977 -4.019 1.00 87.94 94 GLY A O 1
ATOM 760 N N . LEU A 1 95 ? 6.250 4.862 -5.686 1.00 90.44 95 LEU A N 1
ATOM 761 C CA . LEU A 1 95 ? 5.161 4.443 -4.810 1.00 90.44 95 LEU A CA 1
ATOM 762 C C . LEU A 1 95 ? 5.262 2.945 -4.508 1.00 90.44 95 LEU A C 1
ATOM 764 O O . LEU A 1 95 ? 5.104 2.103 -5.386 1.00 90.44 95 LEU A O 1
ATOM 768 N N . HIS A 1 96 ? 5.438 2.614 -3.234 1.00 92.00 96 HIS A N 1
ATOM 769 C CA . HIS A 1 96 ? 5.440 1.242 -2.739 1.00 92.00 96 HIS A CA 1
ATOM 770 C C . HIS A 1 96 ? 4.408 1.097 -1.618 1.00 92.00 96 HIS A C 1
ATOM 772 O O . HIS A 1 96 ? 4.386 1.885 -0.669 1.00 92.00 96 HIS A O 1
ATOM 778 N N . LEU A 1 97 ? 3.523 0.109 -1.755 1.00 92.19 97 LEU A N 1
ATOM 779 C CA . LEU A 1 97 ? 2.532 -0.261 -0.754 1.00 92.19 97 LEU A CA 1
ATOM 780 C C . LEU A 1 97 ? 2.517 -1.776 -0.550 1.00 92.19 97 LEU A C 1
ATOM 782 O O . LEU A 1 97 ? 2.557 -2.547 -1.505 1.00 92.19 97 LEU A O 1
ATOM 786 N N . GLU A 1 98 ? 2.338 -2.195 0.694 1.00 91.81 98 GLU A N 1
ATOM 787 C CA . GLU A 1 98 ? 2.023 -3.574 1.054 1.00 91.81 98 GLU A CA 1
ATOM 788 C C . GLU A 1 98 ? 0.554 -3.660 1.463 1.00 91.81 98 GLU A C 1
ATOM 790 O O . GLU A 1 98 ? 0.045 -2.827 2.218 1.00 91.81 98 GLU A O 1
ATOM 795 N N . ARG A 1 99 ? -0.152 -4.691 1.001 1.00 90.94 99 ARG A N 1
ATOM 796 C CA . ARG A 1 99 ? -1.540 -4.945 1.396 1.00 90.94 99 ARG A CA 1
ATOM 797 C C . ARG A 1 99 ? -1.670 -6.318 2.034 1.00 90.94 99 ARG A C 1
ATOM 799 O O . ARG A 1 99 ? -1.615 -7.338 1.353 1.00 90.94 99 ARG A O 1
ATOM 806 N N . TYR A 1 100 ? -1.917 -6.333 3.338 1.00 82.56 100 TYR A N 1
ATOM 807 C CA . TYR A 1 100 ? -2.107 -7.564 4.103 1.00 82.56 100 TYR A CA 1
ATOM 808 C C . TYR A 1 100 ? -3.510 -8.137 3.867 1.00 82.56 100 TYR A C 1
ATOM 810 O O . TYR A 1 100 ? -4.519 -7.420 3.895 1.00 82.56 100 TYR A O 1
ATOM 818 N N . LEU A 1 101 ? -3.585 -9.446 3.620 1.00 71.56 101 LEU A N 1
ATOM 819 C CA . LEU A 1 101 ? -4.843 -10.140 3.363 1.00 71.56 101 LEU A CA 1
ATOM 820 C C . LEU A 1 101 ? -5.440 -10.663 4.684 1.00 71.56 101 LEU A C 1
ATOM 822 O O . LEU A 1 101 ? -4.776 -11.428 5.382 1.00 71.56 101 LEU A O 1
ATOM 826 N N . PRO A 1 102 ? -6.684 -10.290 5.056 1.00 69.50 102 PRO A N 1
ATOM 827 C CA . PRO A 1 102 ? -7.397 -10.922 6.159 1.00 69.50 102 PRO A CA 1
ATOM 828 C C . PRO A 1 102 ? -7.339 -12.450 6.101 1.00 69.50 102 PRO A C 1
ATOM 830 O O . PRO A 1 102 ? -7.555 -13.032 5.042 1.00 69.50 102 PRO A O 1
ATOM 833 N N . GLY A 1 103 ? -7.056 -13.071 7.246 1.00 71.88 103 GLY A N 1
ATOM 834 C CA . GLY A 1 103 ? -6.984 -14.527 7.394 1.00 71.88 103 GLY A CA 1
ATOM 835 C C . GLY A 1 103 ? -5.669 -15.170 6.942 1.00 71.88 103 GLY A C 1
ATOM 836 O O . GLY A 1 103 ? -5.436 -16.321 7.286 1.00 71.88 103 GLY A O 1
ATOM 837 N N . VAL A 1 104 ? -4.783 -14.447 6.248 1.00 75.38 104 VAL A N 1
ATOM 838 C CA . VAL A 1 104 ? -3.498 -14.987 5.776 1.00 75.38 104 VAL A CA 1
ATOM 839 C C . VAL A 1 104 ? -2.367 -14.422 6.627 1.00 75.38 104 VAL A C 1
ATOM 841 O O . VAL A 1 104 ? -2.237 -13.205 6.789 1.00 75.38 104 VAL A O 1
ATOM 844 N N . ALA A 1 105 ? -1.598 -15.306 7.264 1.00 71.38 105 ALA A N 1
ATOM 845 C CA . ALA A 1 105 ? -0.696 -14.899 8.335 1.00 71.38 105 ALA A CA 1
ATOM 846 C C . ALA A 1 105 ? 0.677 -14.425 7.864 1.00 71.38 105 ALA A C 1
ATOM 848 O O . ALA A 1 105 ? 1.298 -13.573 8.505 1.00 71.38 105 ALA A O 1
ATOM 849 N N . ASP A 1 106 ? 1.117 -14.977 6.748 1.00 79.81 106 ASP A N 1
ATOM 850 C CA . ASP A 1 106 ? 2.479 -14.940 6.249 1.00 79.81 106 ASP A CA 1
ATOM 851 C C . ASP A 1 106 ? 2.536 -14.428 4.811 1.00 79.81 106 ASP A C 1
ATOM 853 O O . ASP A 1 106 ? 3.553 -14.613 4.154 1.00 79.81 106 ASP A O 1
ATOM 857 N N . ARG A 1 107 ? 1.464 -13.795 4.315 1.00 86.31 107 ARG A N 1
ATOM 858 C CA . ARG A 1 107 ? 1.423 -13.240 2.963 1.00 86.31 107 ARG A CA 1
ATOM 859 C C . ARG A 1 107 ? 0.907 -11.817 2.921 1.00 86.31 107 ARG A C 1
ATOM 861 O O . ARG A 1 107 ? 0.041 -11.410 3.701 1.00 86.31 107 ARG A O 1
ATOM 868 N N . TYR A 1 108 ? 1.418 -11.081 1.953 1.00 87.94 108 TYR A N 1
ATOM 869 C CA . TYR A 1 108 ? 0.982 -9.739 1.618 1.00 87.94 108 TYR A CA 1
ATOM 870 C C . TYR A 1 108 ? 1.031 -9.563 0.103 1.00 87.94 108 TYR A C 1
ATOM 872 O O . TYR A 1 108 ? 1.778 -10.244 -0.593 1.00 87.94 108 TYR A O 1
ATOM 880 N N . LEU A 1 109 ? 0.219 -8.651 -0.418 1.00 91.50 109 LEU A N 1
ATOM 881 C CA . LEU A 1 109 ? 0.340 -8.220 -1.801 1.00 91.50 109 LEU A CA 1
ATOM 882 C C . LEU A 1 109 ? 1.289 -7.024 -1.851 1.00 91.50 109 LEU A C 1
ATOM 884 O O . LEU A 1 109 ? 0.959 -5.959 -1.322 1.00 91.50 109 LEU A O 1
ATOM 888 N N . LEU A 1 110 ? 2.441 -7.207 -2.484 1.00 91.62 110 LEU A N 1
ATOM 889 C CA . LEU A 1 110 ? 3.339 -6.133 -2.879 1.00 91.62 110 LEU A CA 1
ATOM 890 C C . LEU A 1 110 ? 2.686 -5.344 -4.015 1.00 91.62 110 LEU A C 1
ATOM 892 O O . LEU A 1 110 ? 2.205 -5.938 -4.979 1.00 91.62 110 LEU A O 1
ATOM 896 N N . MET A 1 111 ? 2.655 -4.020 -3.903 1.00 93.56 111 MET A N 1
ATOM 897 C CA . MET A 1 111 ? 2.133 -3.113 -4.921 1.00 93.56 111 MET A CA 1
ATOM 898 C C . MET A 1 111 ? 3.166 -2.018 -5.204 1.00 93.56 111 MET A C 1
ATOM 900 O O . MET A 1 111 ? 3.446 -1.190 -4.337 1.00 93.56 111 MET A O 1
ATOM 904 N N . LEU A 1 112 ? 3.701 -1.997 -6.423 1.00 94.25 112 LEU A N 1
ATOM 905 C CA . LEU A 1 112 ? 4.625 -0.965 -6.899 1.00 94.25 112 LEU A CA 1
ATOM 906 C C . LEU A 1 112 ? 3.924 -0.109 -7.949 1.00 94.25 112 LEU A C 1
ATOM 908 O O . LEU A 1 112 ? 3.402 -0.650 -8.924 1.00 94.25 112 LEU A O 1
ATOM 912 N N . GLY A 1 113 ? 3.895 1.206 -7.749 1.00 95.00 113 GLY A N 1
ATOM 913 C CA . GLY A 1 113 ? 3.489 2.147 -8.784 1.00 95.00 113 GLY A CA 1
ATOM 914 C C . GLY A 1 113 ? 4.503 2.119 -9.923 1.00 95.00 113 GLY A C 1
ATOM 915 O O . GLY A 1 113 ? 5.713 2.025 -9.691 1.00 95.00 113 GLY A O 1
ATOM 916 N N . VAL A 1 114 ? 4.013 2.113 -11.162 1.00 96.06 114 VAL A N 1
ATOM 917 C CA . VAL A 1 114 ? 4.854 1.967 -12.352 1.00 96.06 114 VAL A CA 1
ATOM 918 C C . VAL A 1 114 ? 4.477 2.948 -13.450 1.00 96.06 114 VAL A C 1
ATOM 920 O O . VAL A 1 114 ? 3.320 3.324 -13.633 1.00 96.06 114 VAL A O 1
ATOM 923 N N . GLN A 1 115 ? 5.480 3.307 -14.240 1.00 95.19 115 GLN A N 1
ATOM 924 C CA . GLN A 1 115 ? 5.345 4.074 -15.469 1.00 95.19 115 GLN A CA 1
ATOM 925 C C . GLN A 1 115 ? 5.868 3.247 -16.636 1.00 95.19 115 GLN A C 1
ATOM 927 O O . GLN A 1 115 ? 6.898 2.580 -16.523 1.00 95.19 115 GLN A O 1
ATOM 932 N N . ARG A 1 116 ? 5.181 3.321 -17.777 1.00 93.00 116 ARG A N 1
ATOM 933 C CA . ARG A 1 116 ? 5.683 2.727 -19.015 1.00 93.00 116 ARG A CA 1
ATOM 934 C C . ARG A 1 116 ? 6.899 3.519 -19.487 1.00 93.00 116 ARG A C 1
ATOM 936 O O . ARG A 1 116 ? 6.836 4.745 -19.604 1.00 93.00 116 ARG A O 1
ATOM 943 N N . LEU A 1 117 ? 7.988 2.819 -19.774 1.00 89.38 117 LEU A N 1
ATOM 944 C CA . LEU A 1 117 ? 9.115 3.384 -20.496 1.00 89.38 117 LEU A CA 1
ATOM 945 C C . LEU A 1 117 ? 8.612 3.741 -21.895 1.00 89.38 117 LEU A C 1
ATOM 947 O O . LEU A 1 117 ? 8.077 2.894 -22.612 1.00 89.38 117 LEU A O 1
ATOM 951 N N . ARG A 1 118 ? 8.707 5.019 -22.269 1.00 81.31 118 ARG A N 1
ATOM 952 C CA . ARG A 1 118 ? 8.431 5.400 -23.655 1.00 81.31 118 ARG A CA 1
ATOM 953 C C . ARG A 1 118 ? 9.478 4.709 -24.531 1.00 81.31 118 ARG A C 1
ATOM 955 O O . ARG A 1 118 ? 10.643 4.694 -24.130 1.00 81.31 118 ARG A O 1
ATOM 962 N N . PRO A 1 119 ? 9.097 4.140 -25.686 1.00 68.00 119 PRO A N 1
ATOM 963 C CA . PRO A 1 119 ? 10.090 3.668 -26.635 1.00 68.00 119 PRO A CA 1
ATOM 964 C C . PRO A 1 119 ? 11.029 4.833 -26.945 1.00 68.00 119 PRO A C 1
ATOM 966 O O . PRO A 1 119 ? 10.575 5.942 -27.239 1.00 68.00 119 PRO A O 1
ATOM 969 N N . VAL A 1 120 ? 12.333 4.590 -26.818 1.00 59.12 120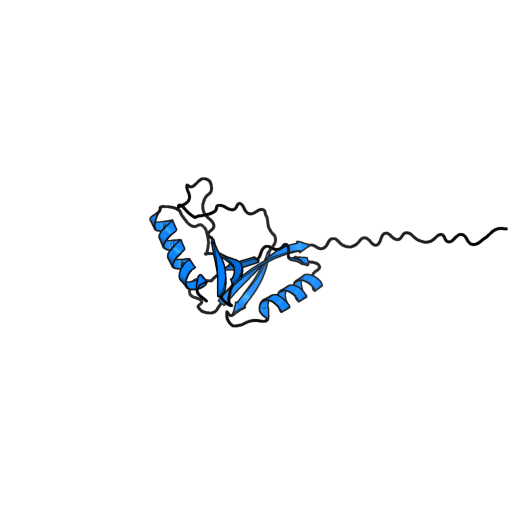 VAL A N 1
ATOM 970 C CA . VAL A 1 120 ? 13.336 5.500 -27.361 1.00 59.12 120 VAL A CA 1
ATOM 971 C C . VAL A 1 120 ? 13.111 5.457 -28.863 1.00 59.12 120 VAL A C 1
ATOM 973 O O . VAL A 1 120 ? 13.417 4.458 -29.510 1.00 59.12 120 VAL A O 1
ATOM 976 N N . VAL A 1 121 ? 12.496 6.501 -29.413 1.00 51.84 121 VAL A N 1
ATOM 977 C CA . VAL A 1 121 ? 12.562 6.723 -30.851 1.00 51.84 121 VAL A CA 1
ATOM 978 C C . VAL A 1 121 ? 14.037 6.983 -31.103 1.00 51.84 121 VAL A C 1
ATOM 980 O O . VAL A 1 121 ? 14.559 8.026 -30.713 1.00 51.84 121 VAL A O 1
ATOM 983 N N . ALA A 1 122 ? 14.738 5.988 -31.640 1.00 49.84 122 ALA A N 1
ATOM 984 C CA . ALA A 1 122 ? 16.032 6.222 -32.239 1.00 49.84 122 ALA A CA 1
ATOM 985 C C . ALA A 1 122 ? 15.756 7.184 -33.395 1.00 49.84 122 ALA A C 1
ATOM 987 O O . ALA A 1 122 ? 15.297 6.764 -34.456 1.00 49.84 122 ALA A O 1
ATOM 988 N N . ASN A 1 123 ? 15.923 8.485 -33.154 1.00 47.88 123 ASN A N 1
ATOM 989 C CA . ASN A 1 123 ? 16.026 9.440 -34.239 1.00 47.88 123 ASN A CA 1
ATOM 990 C C . ASN A 1 123 ? 17.242 8.990 -35.041 1.00 47.88 123 ASN A C 1
ATOM 992 O O . ASN A 1 123 ? 18.384 9.186 -34.632 1.00 47.88 123 ASN A O 1
ATOM 996 N N . GLY A 1 124 ? 16.970 8.292 -36.140 1.00 50.81 124 GLY A N 1
ATOM 997 C CA . GLY A 1 124 ? 17.931 8.073 -37.195 1.00 50.81 124 GLY A CA 1
ATOM 998 C C . GLY A 1 124 ? 18.230 9.423 -37.818 1.00 50.81 124 GLY A C 1
ATOM 999 O O . GLY A 1 124 ? 17.631 9.785 -38.824 1.00 50.81 124 GLY A O 1
ATOM 1000 N N . GLU A 1 125 ? 19.149 10.169 -37.219 1.00 48.00 125 GLU A N 1
ATOM 1001 C CA . GLU A 1 125 ? 19.938 11.125 -37.978 1.00 48.00 125 GLU A CA 1
ATOM 1002 C C . GLU A 1 125 ? 21.034 10.318 -38.664 1.00 48.00 125 GLU A C 1
ATOM 1004 O O . GLU A 1 125 ? 22.096 10.011 -38.121 1.00 48.00 125 GLU A O 1
ATOM 1009 N N . GLY A 1 126 ? 20.657 9.869 -39.862 1.00 44.69 126 GLY A N 1
ATOM 1010 C CA . GLY A 1 126 ? 21.566 9.387 -40.877 1.00 44.69 126 GLY A CA 1
ATOM 1011 C C . GLY A 1 126 ? 22.602 10.453 -41.216 1.00 44.69 126 GLY A C 1
ATOM 1012 O O . GLY A 1 126 ? 22.402 11.649 -41.018 1.00 44.69 126 GLY A O 1
ATOM 1013 N N . GLY A 1 127 ? 23.746 9.959 -41.671 1.00 47.03 127 GLY A N 1
ATOM 1014 C CA . GLY A 1 127 ? 24.980 10.709 -41.749 1.00 47.03 127 GLY A CA 1
ATOM 1015 C C . GLY A 1 127 ? 24.959 11.933 -42.656 1.00 47.03 127 GLY A C 1
ATOM 1016 O O . GLY A 1 127 ? 24.259 11.991 -43.658 1.00 47.03 127 GLY A O 1
ATOM 1017 N N . SER A 1 128 ? 25.885 12.829 -42.339 1.00 40.72 128 SER A N 1
ATOM 1018 C CA . SER A 1 128 ? 26.714 13.519 -43.319 1.00 40.72 128 SER A CA 1
ATOM 1019 C C . SER A 1 128 ? 28.041 13.842 -42.640 1.00 40.72 128 SER A C 1
ATOM 1021 O O . SER A 1 128 ? 28.160 14.816 -41.904 1.00 40.72 128 SER A O 1
ATOM 1023 N N . SER A 1 129 ? 29.053 13.008 -42.882 1.00 52.97 129 SER A N 1
ATOM 1024 C CA . SER A 1 129 ? 30.432 13.497 -42.891 1.00 52.97 129 SER A CA 1
A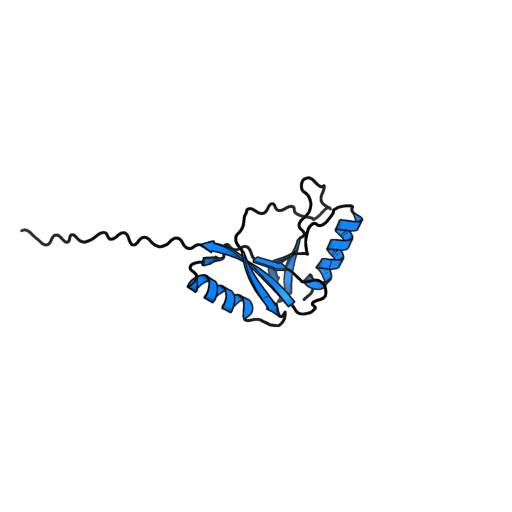TOM 1025 C C . SER A 1 129 ? 30.609 14.350 -44.144 1.00 52.97 129 SER A C 1
ATOM 1027 O O . SER A 1 129 ? 30.320 13.851 -45.232 1.00 52.97 129 SER A O 1
ATOM 1029 N N . PRO A 1 130 ? 31.154 15.567 -44.052 1.00 48.66 130 PRO A N 1
ATOM 1030 C CA . PRO A 1 130 ? 31.917 16.130 -45.142 1.00 48.66 130 PRO A CA 1
ATOM 1031 C C . PRO A 1 130 ? 33.403 15.902 -44.842 1.00 48.66 130 PRO A C 1
ATOM 1033 O O . PRO A 1 130 ? 33.966 16.489 -43.919 1.00 48.66 130 PRO A O 1
ATOM 1036 N N . MET A 1 131 ? 34.038 15.019 -45.616 1.00 43.41 131 MET A N 1
ATOM 1037 C CA . MET A 1 131 ? 35.472 15.139 -45.862 1.00 43.41 131 MET A CA 1
ATOM 1038 C C . MET A 1 131 ? 35.692 16.181 -46.961 1.00 43.41 131 MET A C 1
ATOM 1040 O O . MET A 1 131 ? 35.067 16.085 -48.011 1.00 43.41 131 MET A O 1
ATOM 1044 N N . ALA A 1 132 ? 36.643 17.072 -46.667 1.00 42.66 132 ALA A N 1
ATOM 1045 C CA . ALA A 1 132 ? 37.564 17.805 -47.541 1.00 42.66 132 ALA A CA 1
ATOM 1046 C C . ALA A 1 132 ? 37.012 18.784 -48.597 1.00 42.66 132 ALA A C 1
ATOM 1048 O O . ALA A 1 132 ? 36.204 18.419 -49.441 1.00 42.66 132 ALA A O 1
ATOM 1049 N N . SER A 1 133 ? 37.576 20.000 -48.590 1.00 43.03 133 SER A N 1
ATOM 1050 C CA . SER A 1 133 ? 38.447 20.484 -49.676 1.00 43.03 133 SER A CA 1
ATOM 1051 C C . SER A 1 133 ? 39.335 21.647 -49.196 1.00 43.03 133 SER A C 1
ATOM 1053 O O . SER A 1 133 ? 38.823 22.566 -48.564 1.00 43.03 133 SER A O 1
ATOM 1055 N N . GLU A 1 134 ? 40.626 21.513 -49.533 1.00 46.81 134 GLU A N 1
ATOM 1056 C CA . GLU A 1 134 ? 41.745 22.481 -49.682 1.00 46.81 134 GLU A CA 1
ATOM 1057 C C . GLU A 1 134 ? 42.147 23.439 -48.546 1.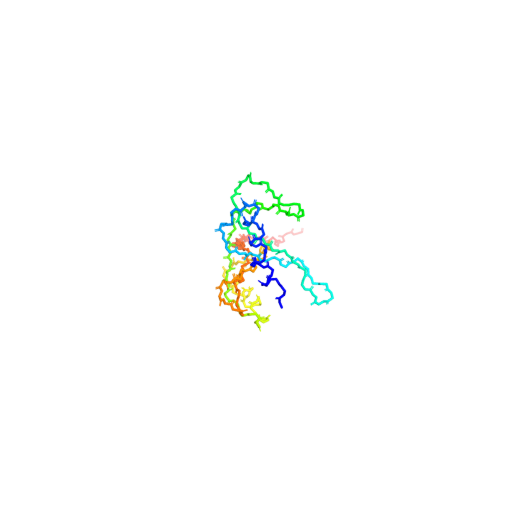00 46.81 134 GLU A C 1
ATOM 1059 O O . GLU A 1 134 ? 41.407 24.389 -48.215 1.00 46.81 134 GLU A O 1
#

Foldseek 3Di:
DVVVVVQVVVQVVCVVVVWDFDDFKKKDFDDQDPNDTDIDIDTDTDPPDDDDPPDDDDDDDDFDKDKDKDFQPCPCVVVVSQVVQVVVQKDFPPDWMWGDDPPDDGIIMTITTIDGHDPPPPPPPDDDDDDDDD

Sequence (134 aa):
MAFRAAVPVWKKELERRGIPVLTRGYVRTLDVVDGRLLGEVGFRIKPRRRLPPGSRRQEMAQTLFATLECSARDDQAAHRVFRFLAELGFRPDGLHLERYLPGVADRYLLMLGVQRLRPVVANGEGGSSPMASE

pLDDT: mean 82.47, std 13.97, range [40.72, 96.06]

Organism: Myxococcus xanthus (NCBI:txid34)